Protein AF-A0A2K4L1D7-F1 (afdb_monomer_lite)

Structure (mmCIF, N/CA/C/O backbone):
data_AF-A0A2K4L1D7-F1
#
_entry.id   AF-A0A2K4L1D7-F1
#
loop_
_atom_site.group_PDB
_atom_site.id
_atom_site.type_symbol
_atom_site.label_atom_id
_atom_site.label_alt_id
_atom_site.label_comp_id
_atom_site.label_asym_id
_atom_site.label_entity_id
_atom_site.label_seq_id
_atom_site.pdbx_PDB_ins_code
_atom_site.Cartn_x
_atom_site.Cartn_y
_atom_site.Cartn_z
_atom_site.occupancy
_atom_site.B_iso_or_equiv
_atom_site.auth_seq_id
_atom_site.auth_comp_id
_atom_site.auth_asym_id
_atom_site.auth_atom_id
_atom_site.pdbx_PDB_model_num
ATOM 1 N N . MET A 1 1 ? 9.444 12.953 31.104 1.00 38.56 1 MET A N 1
ATOM 2 C CA . MET A 1 1 ? 9.908 11.842 30.245 1.00 38.56 1 MET A CA 1
ATOM 3 C C . MET A 1 1 ? 9.156 11.964 28.931 1.00 38.56 1 MET A C 1
ATOM 5 O O . MET A 1 1 ? 7.974 12.261 28.991 1.00 38.56 1 MET A O 1
ATOM 9 N N . LYS A 1 2 ? 9.826 11.882 27.774 1.00 44.31 2 LYS A N 1
ATOM 10 C CA . LYS A 1 2 ? 9.157 12.028 26.471 1.00 44.31 2 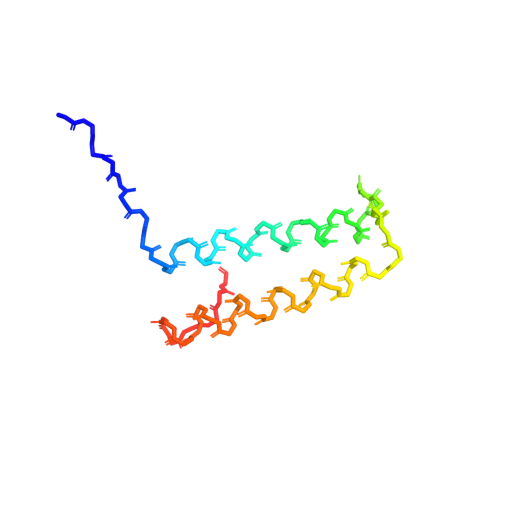LYS A CA 1
ATOM 11 C C . LYS A 1 2 ? 8.252 10.813 26.259 1.00 44.31 2 LYS A C 1
ATOM 13 O O . LYS A 1 2 ? 8.765 9.698 26.244 1.00 44.31 2 LYS A O 1
ATOM 18 N N . GLU A 1 3 ? 6.947 11.035 26.156 1.00 50.50 3 GLU A N 1
ATOM 19 C CA . GLU A 1 3 ? 5.966 10.004 25.823 1.00 50.50 3 GLU A CA 1
ATOM 20 C C . GLU A 1 3 ? 6.345 9.399 24.467 1.00 50.50 3 GLU A C 1
ATOM 22 O O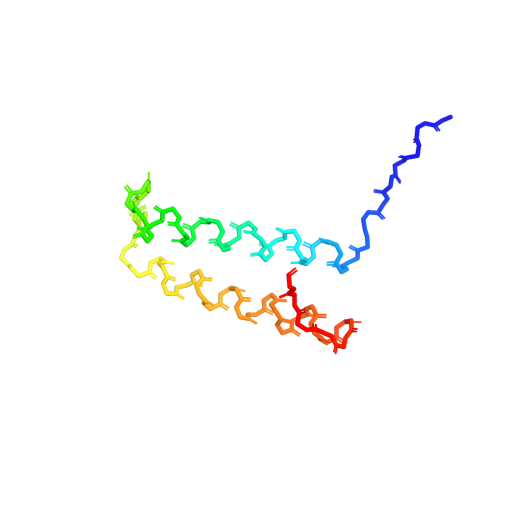 . GLU A 1 3 ? 6.239 10.040 23.421 1.00 50.50 3 GLU A O 1
ATOM 27 N N . GLN A 1 4 ? 6.869 8.173 24.487 1.00 52.12 4 GLN A N 1
ATOM 28 C CA . GLN A 1 4 ? 6.883 7.330 23.301 1.00 52.12 4 GLN A CA 1
ATOM 29 C C . GLN A 1 4 ? 5.422 6.980 23.041 1.00 52.12 4 GLN A C 1
ATOM 31 O O . GLN A 1 4 ? 4.880 6.078 23.670 1.00 52.12 4 GLN A O 1
ATOM 36 N N . HIS A 1 5 ? 4.763 7.757 22.182 1.00 54.94 5 HIS A N 1
ATOM 37 C CA . HIS A 1 5 ? 3.459 7.391 21.650 1.00 54.94 5 HIS A CA 1
ATOM 38 C C . HIS A 1 5 ? 3.620 6.059 20.911 1.00 54.94 5 HIS A C 1
ATOM 40 O O . HIS A 1 5 ? 4.095 6.018 19.774 1.00 54.94 5 HIS A O 1
ATOM 46 N N . GLU A 1 6 ? 3.274 4.955 21.572 1.00 72.25 6 GLU A N 1
ATOM 47 C CA . GLU A 1 6 ? 3.027 3.697 20.886 1.00 72.25 6 GLU A CA 1
ATOM 48 C C . GLU A 1 6 ? 1.852 3.929 19.941 1.00 72.25 6 GLU A C 1
ATOM 50 O O . GLU A 1 6 ? 0.706 4.067 20.363 1.00 72.25 6 GLU A O 1
ATOM 55 N N . TYR A 1 7 ? 2.153 4.029 18.649 1.00 77.38 7 TYR A N 1
ATOM 56 C CA . TYR A 1 7 ? 1.131 4.009 17.613 1.00 77.38 7 TYR A CA 1
ATOM 57 C C . TYR A 1 7 ? 0.261 2.767 17.784 1.00 77.38 7 TYR A C 1
ATOM 59 O O . TYR A 1 7 ? 0.788 1.666 17.978 1.00 77.38 7 TYR A O 1
ATOM 67 N N . SER A 1 8 ? -1.057 2.936 17.689 1.00 88.94 8 SER A N 1
ATOM 68 C CA . SER A 1 8 ? -1.962 1.795 17.695 1.00 88.94 8 SER A CA 1
ATOM 69 C C . SER A 1 8 ? -1.708 0.921 16.464 1.00 88.94 8 SER A C 1
ATOM 71 O O . SER A 1 8 ? -1.187 1.380 15.444 1.00 88.94 8 SER A O 1
ATOM 73 N N . ASP A 1 9 ? -2.106 -0.347 16.517 1.00 92.56 9 ASP A N 1
ATOM 74 C CA . ASP A 1 9 ? -2.007 -1.226 15.346 1.00 92.56 9 ASP A CA 1
ATOM 75 C C . ASP A 1 9 ? -2.795 -0.680 14.146 1.00 92.56 9 ASP A C 1
ATOM 77 O O . ASP A 1 9 ? -2.391 -0.869 12.998 1.00 92.56 9 ASP A O 1
ATOM 81 N N . ALA A 1 10 ? -3.871 0.070 14.402 1.00 94.12 10 ALA A N 1
ATOM 82 C CA . ALA A 1 10 ? -4.625 0.768 13.369 1.00 94.12 10 ALA A CA 1
ATOM 83 C C . ALA A 1 10 ? -3.797 1.885 12.714 1.00 94.12 10 ALA A C 1
ATOM 85 O O . ALA A 1 10 ? -3.784 1.974 11.487 1.00 94.12 10 ALA A O 1
ATOM 86 N N . ASP A 1 11 ? -3.063 2.682 13.496 1.00 95.00 11 ASP A N 1
ATOM 87 C CA . ASP A 1 11 ? -2.195 3.746 12.971 1.00 95.00 11 ASP A CA 1
ATOM 88 C C . ASP A 1 11 ? -1.048 3.170 12.137 1.00 95.00 11 ASP A C 1
ATOM 90 O O . ASP A 1 11 ? -0.723 3.688 11.070 1.00 95.00 11 ASP A O 1
ATOM 94 N N . ARG A 1 12 ? -0.465 2.050 12.583 1.00 95.19 12 ARG A N 1
ATOM 95 C CA . ARG A 1 12 ? 0.583 1.341 11.834 1.00 95.19 12 ARG A CA 1
ATOM 96 C C . ARG A 1 12 ? 0.060 0.822 10.495 1.00 95.19 12 ARG A C 1
ATOM 98 O O . ARG A 1 12 ? 0.715 1.007 9.471 1.00 95.19 12 ARG A O 1
ATOM 105 N N . LEU A 1 13 ? -1.124 0.205 10.490 1.00 96.62 13 LEU A N 1
ATOM 106 C CA . LEU A 1 13 ? -1.768 -0.290 9.270 1.00 96.62 13 LEU A CA 1
ATOM 107 C C . LEU A 1 13 ? -2.143 0.848 8.313 1.00 96.62 13 LEU A C 1
ATOM 109 O O . LEU A 1 13 ? -1.925 0.721 7.109 1.00 96.62 13 LEU A O 1
ATOM 113 N N . HIS A 1 14 ? -2.670 1.960 8.831 1.00 97.00 14 HIS A N 1
ATOM 114 C CA . HIS A 1 14 ? -3.009 3.137 8.024 1.00 97.00 14 HIS A CA 1
ATOM 115 C C . HIS A 1 14 ? -1.758 3.789 7.430 1.00 97.00 14 HIS A C 1
ATOM 117 O O . HIS A 1 14 ? -1.718 4.052 6.230 1.00 97.00 14 HIS A O 1
ATOM 123 N N . GLY A 1 15 ? -0.694 3.948 8.223 1.00 97.19 15 GLY A N 1
ATOM 124 C CA . GLY A 1 15 ? 0.588 4.470 7.752 1.00 97.19 15 GLY A CA 1
ATOM 125 C C . GLY A 1 15 ? 1.216 3.602 6.658 1.00 97.19 15 GLY A C 1
ATOM 126 O O . GLY A 1 15 ? 1.661 4.126 5.635 1.00 97.19 15 GLY A O 1
ATOM 127 N N . ALA A 1 16 ? 1.190 2.275 6.820 1.00 97.75 16 ALA A N 1
ATOM 128 C CA . ALA A 1 16 ? 1.632 1.349 5.780 1.00 97.75 16 ALA A CA 1
ATOM 129 C C . ALA A 1 16 ? 0.784 1.491 4.505 1.00 97.75 16 ALA A C 1
ATOM 131 O O . ALA A 1 16 ? 1.331 1.612 3.411 1.00 97.75 16 ALA A O 1
ATOM 132 N N . TRP A 1 17 ? -0.545 1.555 4.641 1.00 98.38 17 TRP A N 1
ATOM 133 C CA . TRP A 1 17 ? -1.465 1.721 3.513 1.00 98.38 17 TRP A CA 1
ATOM 134 C C . TRP A 1 17 ? -1.206 3.015 2.728 1.00 98.38 17 TRP A C 1
ATOM 136 O O . TRP A 1 17 ? -1.159 2.983 1.496 1.00 98.38 17 TRP A O 1
ATOM 146 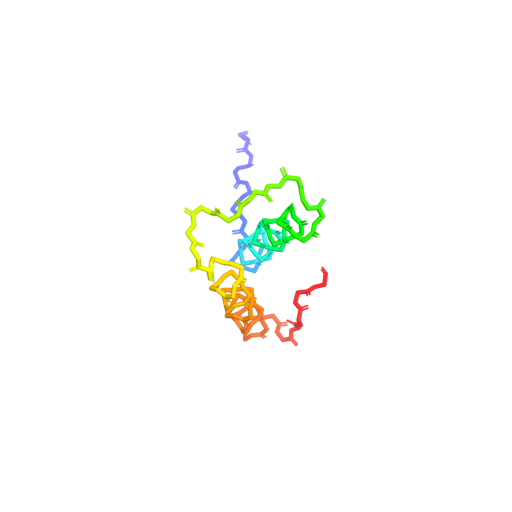N N . ILE A 1 18 ? -0.962 4.137 3.419 1.00 98.06 18 ILE A N 1
ATOM 147 C CA . ILE A 1 18 ? -0.554 5.403 2.788 1.00 98.06 18 ILE A CA 1
ATOM 148 C C . ILE A 1 18 ? 0.759 5.219 2.027 1.00 98.06 18 ILE A C 1
ATOM 150 O O . ILE A 1 18 ? 0.853 5.627 0.869 1.00 98.06 18 ILE A O 1
ATOM 154 N N . GLY A 1 19 ? 1.759 4.598 2.656 1.00 98.06 19 GLY A N 1
ATOM 155 C CA . GLY A 1 19 ? 3.075 4.396 2.054 1.00 98.06 19 GLY A CA 1
ATOM 156 C C . GLY A 1 19 ? 3.011 3.608 0.745 1.00 98.06 19 GLY A C 1
ATOM 157 O O . GLY A 1 19 ? 3.627 4.000 -0.246 1.00 98.06 19 GLY A O 1
ATOM 158 N N . VAL A 1 20 ? 2.222 2.533 0.698 1.00 98.06 20 VAL A N 1
ATOM 159 C CA . VAL A 1 20 ? 2.058 1.735 -0.527 1.00 98.06 20 VAL A CA 1
ATOM 160 C C . VAL A 1 20 ? 1.275 2.512 -1.593 1.00 98.06 20 VAL A C 1
ATOM 162 O O . VAL A 1 20 ? 1.677 2.516 -2.757 1.00 98.06 20 VAL A O 1
ATOM 165 N N . LYS A 1 21 ? 0.218 3.252 -1.221 1.00 97.69 21 LYS A N 1
ATOM 166 C CA . LYS A 1 21 ? -0.504 4.123 -2.169 1.00 97.69 21 LYS A CA 1
ATOM 167 C C . LYS A 1 21 ? 0.386 5.198 -2.782 1.00 97.69 21 LYS A C 1
ATOM 169 O O . LYS A 1 21 ? 0.289 5.435 -3.984 1.00 97.69 21 LYS A O 1
ATOM 174 N N . ASP A 1 22 ? 1.253 5.828 -1.992 1.00 98.06 22 ASP A N 1
ATOM 175 C CA . ASP A 1 22 ? 2.204 6.815 -2.508 1.00 98.06 22 ASP A CA 1
ATOM 176 C C . ASP A 1 22 ? 3.154 6.186 -3.534 1.00 98.06 22 ASP A C 1
ATOM 178 O O . ASP A 1 22 ? 3.344 6.731 -4.620 1.00 98.06 22 ASP A O 1
ATOM 182 N N . ARG A 1 23 ? 3.673 4.981 -3.259 1.00 97.75 23 ARG A N 1
ATOM 183 C CA . ARG A 1 23 ? 4.512 4.245 -4.220 1.00 97.75 23 ARG A CA 1
ATOM 184 C C . ARG A 1 23 ? 3.782 3.981 -5.537 1.00 97.75 23 ARG A C 1
ATOM 186 O O . ARG A 1 23 ? 4.356 4.241 -6.591 1.00 97.75 23 ARG A O 1
ATOM 193 N N . ILE A 1 24 ? 2.523 3.536 -5.489 1.00 97.69 24 ILE A N 1
ATOM 194 C CA . ILE A 1 24 ? 1.695 3.344 -6.694 1.00 97.69 24 ILE A CA 1
ATOM 195 C C . ILE A 1 24 ? 1.543 4.665 -7.448 1.00 97.69 24 ILE A C 1
ATOM 197 O O . ILE A 1 24 ? 1.830 4.721 -8.641 1.00 97.69 24 ILE A O 1
ATOM 201 N N . HIS A 1 25 ? 1.162 5.745 -6.760 1.00 98.00 25 HIS A N 1
ATOM 202 C CA . HIS A 1 25 ? 0.993 7.057 -7.384 1.00 98.00 25 HIS A CA 1
ATOM 203 C C . HIS A 1 25 ? 2.275 7.545 -8.057 1.00 98.00 25 HIS A C 1
ATOM 205 O O . HIS A 1 25 ? 2.229 8.072 -9.164 1.00 98.00 25 HIS A O 1
ATOM 211 N N . ARG A 1 26 ? 3.437 7.345 -7.433 1.00 98.19 26 ARG A N 1
ATOM 212 C CA . ARG A 1 26 ? 4.717 7.723 -8.037 1.00 98.19 26 ARG A CA 1
ATOM 213 C C . ARG A 1 26 ? 4.966 6.988 -9.351 1.00 98.19 26 ARG A C 1
ATOM 215 O O . ARG A 1 26 ? 5.483 7.605 -10.277 1.00 98.19 26 ARG A O 1
ATOM 222 N N . ILE A 1 27 ? 4.579 5.718 -9.457 1.00 97.56 27 ILE A N 1
ATOM 223 C CA . ILE A 1 27 ? 4.665 4.957 -10.712 1.00 97.56 27 ILE A CA 1
ATOM 224 C C . ILE A 1 27 ? 3.609 5.463 -11.715 1.00 97.56 27 ILE A C 1
ATOM 226 O O . ILE A 1 27 ? 3.922 5.702 -12.879 1.00 97.56 27 ILE A O 1
ATOM 230 N N . ASP A 1 28 ? 2.367 5.685 -11.275 1.00 96.75 28 ASP A N 1
ATOM 231 C CA . ASP A 1 28 ? 1.238 6.182 -12.089 1.00 96.75 28 ASP A CA 1
ATOM 232 C C . ASP A 1 28 ? 1.502 7.543 -12.727 1.00 96.75 28 ASP A C 1
ATOM 234 O O . ASP A 1 28 ? 1.205 7.736 -13.905 1.00 96.75 28 ASP A O 1
ATOM 238 N N . TYR A 1 29 ? 2.130 8.452 -11.990 1.00 97.25 29 TYR A N 1
ATOM 239 C CA . TYR A 1 29 ? 2.480 9.786 -12.473 1.00 97.25 29 TYR A CA 1
ATOM 240 C C . TYR A 1 29 ? 3.873 9.861 -13.113 1.00 97.25 29 TYR A C 1
ATOM 242 O O . TYR A 1 29 ? 4.344 10.953 -13.425 1.00 97.25 29 TYR A O 1
ATOM 250 N N . GLY A 1 30 ? 4.555 8.727 -13.307 1.00 96.06 30 GLY A N 1
ATOM 251 C CA . GLY A 1 30 ? 5.873 8.677 -13.948 1.00 96.06 30 GLY A CA 1
ATOM 252 C C . GLY A 1 30 ? 7.011 9.303 -13.132 1.00 96.06 30 GLY A C 1
ATOM 253 O O . GLY A 1 30 ? 8.095 9.530 -13.664 1.00 96.06 30 GLY A O 1
ATOM 254 N N . VAL A 1 31 ? 6.788 9.567 -11.841 1.00 97.38 31 VAL A N 1
ATOM 255 C CA . VAL A 1 31 ? 7.806 10.043 -10.887 1.00 97.38 31 VAL A CA 1
ATOM 256 C C . VAL A 1 31 ? 8.799 8.927 -10.543 1.00 97.38 31 VAL A C 1
ATOM 258 O O . VAL A 1 31 ? 9.960 9.189 -10.236 1.00 97.38 31 VAL A O 1
ATOM 261 N N . ALA A 1 32 ? 8.348 7.676 -10.590 1.00 96.88 32 ALA A N 1
ATOM 262 C CA . ALA A 1 32 ? 9.157 6.478 -10.429 1.00 96.88 32 ALA A CA 1
ATOM 263 C C . ALA A 1 32 ? 8.857 5.482 -11.557 1.00 96.88 32 ALA A C 1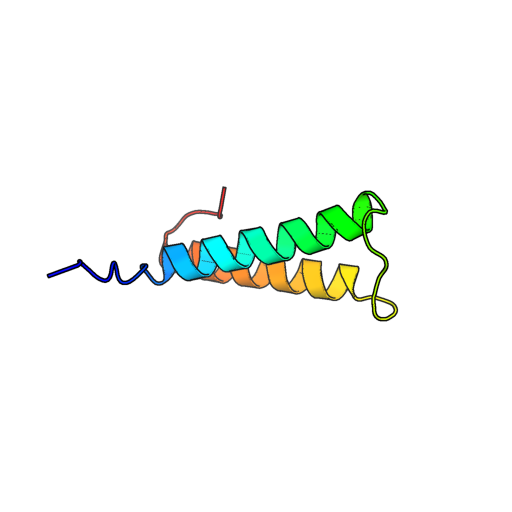
ATOM 265 O O . ALA A 1 32 ? 7.795 5.528 -12.178 1.00 96.88 32 ALA A O 1
ATOM 266 N N . LYS A 1 33 ? 9.799 4.575 -11.814 1.00 96.62 33 LYS A N 1
ATOM 267 C CA . LYS A 1 33 ? 9.576 3.402 -12.666 1.00 96.62 33 LYS A CA 1
ATOM 268 C C . LYS A 1 33 ? 9.380 2.179 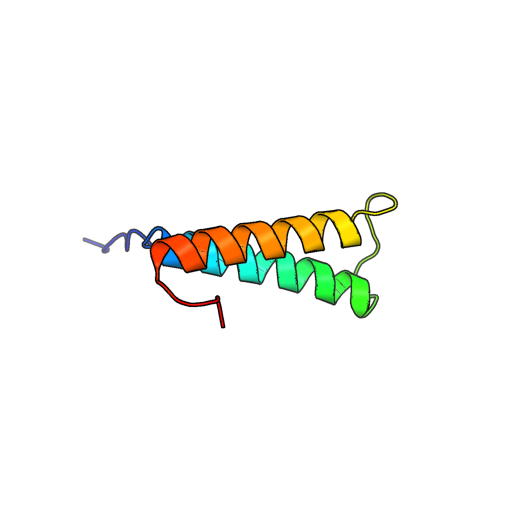-11.787 1.00 96.62 33 LYS A C 1
ATOM 270 O O . LYS A 1 33 ? 9.833 2.172 -10.645 1.00 96.62 33 LYS A O 1
ATOM 275 N N . GLU A 1 34 ? 8.748 1.156 -12.348 1.00 97.19 34 GLU A N 1
ATOM 276 C CA . GLU A 1 34 ? 8.754 -0.157 -11.719 1.00 97.19 34 GLU A CA 1
ATOM 277 C C . GLU A 1 34 ? 10.195 -0.680 -11.608 1.00 97.19 34 GLU A C 1
ATOM 279 O O . GLU A 1 34 ? 10.987 -0.566 -12.546 1.00 97.19 34 GLU A O 1
ATOM 284 N N . GLU A 1 35 ? 10.529 -1.250 -10.457 1.00 96.94 35 GLU A N 1
ATOM 285 C CA . GLU A 1 35 ? 11.798 -1.938 -10.206 1.00 96.94 35 GLU A CA 1
ATOM 286 C C . GLU A 1 35 ? 11.847 -3.294 -10.924 1.00 96.94 35 GLU A C 1
ATOM 288 O O . GLU A 1 35 ? 12.917 -3.762 -11.310 1.00 96.94 35 GLU A O 1
ATOM 293 N N . TYR A 1 36 ? 10.682 -3.911 -11.126 1.00 97.12 36 TYR A N 1
ATOM 294 C CA . TYR A 1 36 ? 10.494 -5.157 -11.859 1.00 97.12 36 TYR A CA 1
ATOM 295 C C . TYR A 1 36 ? 9.118 -5.168 -12.544 1.00 97.12 36 TYR A C 1
ATOM 297 O O . TYR A 1 36 ? 8.192 -4.521 -12.046 1.00 97.12 36 TYR A O 1
ATOM 305 N N . PRO A 1 37 ? 8.951 -5.899 -13.663 1.00 97.69 37 PRO A N 1
ATOM 306 C CA . PRO A 1 37 ? 7.667 -5.972 -14.355 1.00 97.69 37 PRO A CA 1
ATOM 307 C C . PRO A 1 37 ? 6.555 -6.483 -13.435 1.00 97.69 37 PRO A C 1
ATOM 309 O O . PRO A 1 37 ? 6.679 -7.569 -12.872 1.00 97.69 37 PRO A O 1
ATOM 312 N N . GLY A 1 38 ? 5.473 -5.715 -13.306 1.00 97.12 38 GLY A N 1
ATOM 313 C CA . GLY A 1 38 ? 4.307 -6.099 -12.501 1.00 97.12 38 GLY A CA 1
ATOM 314 C C . GLY A 1 38 ? 4.329 -5.599 -11.055 1.00 97.12 38 GLY A C 1
ATOM 315 O O . GLY A 1 38 ? 3.350 -5.804 -10.340 1.00 97.12 38 GLY A O 1
ATOM 316 N N . GLN A 1 39 ? 5.373 -4.871 -10.634 1.00 97.69 39 GLN A N 1
ATOM 317 C CA . GLN A 1 39 ? 5.451 -4.286 -9.288 1.00 97.69 39 GLN A CA 1
ATOM 318 C C . GLN A 1 39 ? 4.201 -3.472 -8.930 1.00 97.69 39 GLN A C 1
ATOM 320 O O . GLN A 1 39 ? 3.744 -3.508 -7.790 1.00 97.69 39 GLN A O 1
ATOM 325 N N . ARG A 1 40 ? 3.620 -2.729 -9.880 1.00 96.50 40 ARG A N 1
ATOM 326 C CA . ARG A 1 40 ? 2.397 -1.957 -9.627 1.00 96.50 40 ARG A CA 1
ATOM 327 C C . ARG A 1 40 ? 1.225 -2.841 -9.201 1.00 96.50 40 ARG A C 1
ATOM 329 O O . ARG A 1 40 ? 0.449 -2.425 -8.341 1.00 96.50 40 ARG A O 1
ATOM 336 N N . ASP A 1 41 ? 1.070 -4.016 -9.800 1.00 97.75 41 ASP A N 1
ATOM 337 C CA . ASP A 1 41 ? -0.036 -4.917 -9.481 1.00 97.75 41 ASP A CA 1
ATOM 338 C C . ASP A 1 41 ? 0.176 -5.590 -8.121 1.00 97.75 41 ASP A C 1
ATOM 340 O O . ASP A 1 41 ? -0.762 -5.639 -7.324 1.00 97.75 41 ASP A O 1
ATOM 344 N N . ASP A 1 42 ? 1.415 -5.956 -7.785 1.00 98.44 42 ASP A N 1
ATOM 345 C CA . ASP A 1 42 ? 1.773 -6.443 -6.447 1.00 98.44 42 ASP A CA 1
ATOM 346 C C . ASP A 1 42 ? 1.498 -5.385 -5.365 1.00 98.44 42 ASP A C 1
ATOM 348 O O . ASP A 1 42 ? 0.876 -5.676 -4.341 1.00 98.44 42 ASP A O 1
ATOM 352 N N . LEU A 1 43 ? 1.859 -4.121 -5.616 1.00 98.19 43 LEU A N 1
ATOM 353 C CA . LEU A 1 43 ? 1.556 -3.013 -4.703 1.00 98.19 43 LEU A CA 1
ATOM 354 C C . LEU A 1 43 ? 0.040 -2.807 -4.539 1.00 98.19 43 LEU A C 1
ATOM 356 O O . LEU A 1 43 ? -0.430 -2.504 -3.443 1.00 98.19 43 LEU A O 1
ATOM 360 N N . ARG A 1 44 ? -0.759 -2.974 -5.602 1.00 98.00 44 ARG A N 1
ATOM 361 C CA . ARG A 1 44 ? 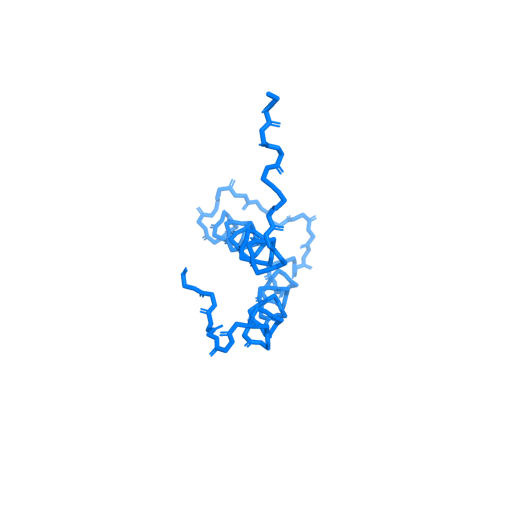-2.231 -2.885 -5.518 1.00 98.00 44 ARG A CA 1
ATOM 362 C C . ARG A 1 44 ? -2.823 -4.010 -4.675 1.00 98.00 44 ARG A C 1
ATOM 364 O O . ARG A 1 44 ? -3.756 -3.757 -3.910 1.00 98.00 44 ARG A O 1
ATOM 371 N N . LEU A 1 45 ? -2.297 -5.228 -4.798 1.00 98.50 45 LEU A N 1
ATOM 372 C CA . LEU A 1 45 ? -2.678 -6.346 -3.935 1.00 98.50 45 LEU A CA 1
ATOM 373 C C . LEU A 1 45 ? -2.348 -6.025 -2.472 1.00 98.50 45 LEU A C 1
ATOM 375 O O . LEU A 1 45 ? -3.228 -6.127 -1.618 1.00 98.50 45 LEU A O 1
ATOM 379 N N . GLU A 1 46 ? -1.144 -5.521 -2.198 1.00 98.25 46 GLU A N 1
ATOM 380 C CA . GLU A 1 46 ? -0.714 -5.121 -0.854 1.00 98.25 46 GLU A CA 1
ATOM 381 C C . GLU A 1 46 ? -1.618 -4.028 -0.249 1.00 98.25 46 GLU A C 1
ATOM 383 O O . GLU A 1 46 ? -2.057 -4.147 0.898 1.00 98.25 46 GLU A O 1
ATOM 388 N N . VAL A 1 47 ? -1.987 -2.997 -1.022 1.00 97.88 47 VAL A N 1
ATOM 389 C CA . VAL A 1 47 ? -2.947 -1.960 -0.589 1.00 97.88 47 VAL A CA 1
ATOM 390 C C . VAL A 1 47 ? -4.282 -2.573 -0.171 1.00 97.88 47 VAL A C 1
ATOM 392 O O . VAL A 1 47 ? -4.833 -2.194 0.867 1.00 97.88 47 VAL A O 1
ATOM 395 N N . ASN A 1 48 ? -4.810 -3.516 -0.953 1.00 98.06 48 ASN A N 1
ATOM 396 C CA . ASN A 1 48 ? -6.084 -4.170 -0.655 1.00 98.06 48 ASN A CA 1
ATOM 397 C C . ASN A 1 48 ? -5.997 -5.049 0.599 1.00 98.06 48 ASN A C 1
ATOM 399 O O . ASN A 1 48 ? -6.918 -5.049 1.420 1.00 98.06 48 ASN A O 1
ATOM 403 N N . GLU A 1 49 ? -4.885 -5.756 0.794 1.00 98.31 49 GLU A N 1
ATOM 404 C CA . GLU A 1 49 ? -4.648 -6.538 2.007 1.00 98.31 49 GLU A CA 1
ATOM 405 C C . GLU A 1 49 ? -4.569 -5.657 3.256 1.00 98.31 49 GLU A C 1
ATOM 407 O O . GLU A 1 49 ? -5.177 -5.979 4.281 1.00 98.31 49 GLU A O 1
ATOM 412 N N . LEU A 1 50 ? -3.845 -4.537 3.180 1.00 98.31 50 LEU A N 1
ATOM 413 C CA . LEU A 1 50 ? -3.738 -3.570 4.273 1.00 98.31 50 LEU A CA 1
ATOM 414 C C . LEU A 1 50 ? -5.097 -2.944 4.593 1.00 98.31 50 LEU A C 1
ATOM 416 O O . LEU A 1 50 ? -5.473 -2.877 5.764 1.00 98.31 50 LEU A O 1
ATOM 420 N N . ALA A 1 51 ? -5.874 -2.574 3.572 1.00 97.81 51 ALA A N 1
ATOM 421 C CA . ALA A 1 51 ? -7.232 -2.070 3.751 1.00 97.81 51 ALA A CA 1
ATOM 422 C C . ALA A 1 51 ? -8.147 -3.104 4.423 1.00 97.81 51 ALA A C 1
ATOM 424 O O . ALA A 1 51 ? -8.877 -2.763 5.354 1.00 97.81 51 ALA A O 1
ATOM 425 N N . GLY A 1 52 ? -8.062 -4.376 4.024 1.00 98.06 52 GLY A N 1
ATOM 426 C CA . GLY A 1 52 ? -8.815 -5.465 4.647 1.00 98.06 52 GLY A CA 1
ATOM 427 C C . GLY A 1 52 ? -8.418 -5.712 6.107 1.00 98.06 52 GLY A C 1
ATOM 428 O O . GLY A 1 52 ? -9.287 -5.926 6.953 1.00 98.06 52 GLY A O 1
ATOM 429 N N . LYS A 1 53 ? -7.121 -5.654 6.437 1.00 98.00 53 LYS A N 1
ATOM 430 C CA . LYS A 1 53 ? -6.626 -5.760 7.825 1.00 98.00 53 LYS A CA 1
ATOM 431 C C . LYS A 1 53 ? -7.116 -4.587 8.675 1.00 98.00 53 LYS A C 1
ATOM 433 O O . LYS A 1 53 ? -7.651 -4.807 9.760 1.00 98.00 53 LYS A O 1
ATOM 438 N N . TYR A 1 54 ? -7.000 -3.363 8.161 1.00 97.56 54 TYR A N 1
ATOM 439 C CA . TYR A 1 54 ? -7.475 -2.157 8.838 1.00 97.56 54 TYR A CA 1
ATOM 440 C C . TYR A 1 54 ? -8.991 -2.201 9.071 1.00 97.56 54 TYR A C 1
ATOM 442 O O . TYR A 1 54 ? -9.453 -1.904 10.172 1.00 97.56 54 TYR A O 1
ATOM 450 N N . GLN A 1 55 ? -9.770 -2.657 8.086 1.00 97.94 55 GLN A N 1
ATOM 451 C CA . GLN A 1 55 ? -11.218 -2.807 8.220 1.00 97.94 55 GLN A CA 1
ATOM 452 C C . GLN A 1 55 ? -11.611 -3.855 9.254 1.00 97.94 55 GLN A C 1
ATOM 454 O O . GLN A 1 55 ? -12.516 -3.608 10.046 1.00 97.94 55 GLN A O 1
ATOM 459 N N . LYS A 1 56 ? -10.926 -5.001 9.298 1.00 97.94 56 LYS A N 1
ATOM 460 C CA . LYS A 1 56 ? -11.163 -6.014 10.338 1.00 97.94 56 LYS A CA 1
ATOM 461 C C . LYS A 1 56 ? -10.888 -5.474 11.742 1.00 97.94 56 LYS A C 1
ATOM 463 O O . LYS A 1 56 ? -11.587 -5.857 12.672 1.00 97.94 56 LYS A O 1
ATOM 468 N N . LEU A 1 57 ? -9.894 -4.596 11.888 1.00 96.56 57 LEU A N 1
ATOM 469 C CA . LEU A 1 57 ? -9.507 -4.019 13.175 1.00 96.56 57 LEU A CA 1
ATOM 470 C C . LEU A 1 57 ? -10.419 -2.864 13.619 1.00 96.56 57 LEU A C 1
ATOM 472 O O . LEU A 1 57 ? -10.747 -2.754 14.795 1.00 96.56 57 LEU A O 1
ATOM 476 N N . THR A 1 58 ? -10.815 -1.993 12.692 1.00 96.12 58 THR A N 1
ATOM 477 C CA . THR A 1 58 ? -11.481 -0.712 13.005 1.00 96.12 58 THR A CA 1
ATOM 478 C C . THR A 1 58 ? -12.959 -0.663 12.617 1.00 96.12 58 THR A C 1
ATOM 480 O O . THR A 1 58 ? -13.671 0.265 13.001 1.00 96.12 58 THR A O 1
ATOM 483 N N . GLY A 1 59 ? -13.423 -1.619 11.810 1.00 97.19 59 GLY A N 1
ATOM 484 C CA . GLY A 1 59 ? -14.745 -1.610 11.184 1.00 97.19 59 GLY A CA 1
ATOM 485 C C . GLY A 1 59 ? -14.887 -0.637 10.007 1.00 97.19 59 GLY A C 1
ATOM 486 O O . GLY A 1 59 ? -15.985 -0.505 9.470 1.00 97.19 59 GLY A O 1
ATOM 487 N N . LYS A 1 60 ? -13.817 0.054 9.588 1.00 95.62 60 LYS A N 1
ATOM 488 C CA . LYS A 1 60 ? -13.844 1.084 8.535 1.00 95.62 60 LYS A CA 1
ATOM 489 C C . LYS A 1 60 ? -12.781 0.829 7.474 1.00 95.62 60 LYS A C 1
ATOM 491 O O . LYS A 1 60 ? -11.752 0.235 7.759 1.00 95.62 60 LYS A O 1
ATOM 496 N N . LEU A 1 61 ? -13.006 1.302 6.251 1.00 94.69 61 LEU A N 1
ATOM 497 C CA . LEU A 1 61 ? -11.924 1.371 5.268 1.00 94.69 61 LEU A CA 1
ATOM 498 C C . LEU A 1 61 ? -10.951 2.497 5.651 1.00 94.69 61 LEU A C 1
ATOM 500 O O . LEU A 1 61 ? -11.401 3.512 6.191 1.00 94.69 61 LEU A O 1
ATOM 504 N N . PRO A 1 62 ? -9.646 2.345 5.372 1.00 92.88 62 PRO A N 1
ATOM 505 C CA . PRO A 1 62 ? -8.713 3.455 5.499 1.00 92.88 62 PRO A CA 1
ATOM 506 C C . PRO A 1 62 ? -9.110 4.559 4.506 1.00 92.88 62 PRO A C 1
ATOM 508 O O . PRO A 1 62 ? -9.264 4.301 3.309 1.00 92.88 62 PRO A O 1
ATOM 511 N N . SER A 1 63 ? -9.321 5.771 5.021 1.00 86.81 63 SER A N 1
ATOM 512 C CA . SER A 1 63 ? -9.649 6.985 4.258 1.00 86.81 63 SER A CA 1
ATOM 513 C C . SER A 1 63 ? -8.517 7.993 4.320 1.00 86.81 63 SER A C 1
ATOM 515 O O . SER A 1 63 ? -7.911 8.087 5.416 1.00 86.81 63 SER A O 1
#

Secondary structure (DSSP, 8-state):
--------HHHHHHHHHHHHHHHHHHHHTTSS--SSTTHHHHHHHHHHHHHHHHHHHHSS---

Radius of gyration: 14.13 Å; chains: 1; bounding box: 26×19×45 Å

Foldseek 3Di:
DDDPPPDDPLRVLLVVLVVLVVVLVCCVVVVDPDPDPCVNVVSVVVNVVSQVVSCVVPVDGRD

pLDDT: mean 92.25, std 13.79, range [38.56, 98.5]

Sequence (63 aa):
MKEQHEYSDADRLHGAWIGVKDRIHRIDYGVAKEEYPGQRDDLRLEVNELAGKYQKLTGKLPS